Protein AF-A0A7S0VMS7-F1 (afdb_monomer_lite)

pLDDT: mean 82.35, std 19.67, range [38.78, 98.12]

Sequence (169 aa):
GRGTDPLALLPKEVGEFEVVLVVAYGGDEPSQQSVMPLDVLGPRDACGKCGGDNSTCLGCDGVPASGLVLDRCGACVHPQGPLFDACFGCDGVRDSGIALDACGVCGGANESCSDCFGVPGGVAVVDACGVCGGDGSSCAGCDGVPNSGLALDKCGVCGGGDACLGCDG

Foldseek 3Di:
DDDDPPVPPDDPDDDDDFPQDDDDDDDPDPDPPPCPDPQPQDDQDLQRGRVDPLPVQQFPVRDRVPCWHQAPVRDGGHCPDPCHVVQAEPVRHGVPPFHQDLQRDTNDPLQVQAEPVRRRVDDWHQDLQRDTNDPLQVQAEPVRHHVPPWHQAPCRDTNDDNPNPDPPD

Organism: NCBI:txid464990

Radius of gyration: 40.95 Å; chains: 1; bounding box: 72×71×121 Å

Structure (mmCIF, N/CA/C/O backbone):
data_AF-A0A7S0VMS7-F1
#
_entry.id   AF-A0A7S0VMS7-F1
#
loop_
_atom_site.group_PDB
_atom_site.id
_atom_site.type_symbol
_atom_site.label_atom_id
_atom_site.label_alt_id
_atom_site.label_comp_id
_atom_site.label_asym_id
_atom_site.label_entity_id
_atom_site.label_seq_id
_atom_site.pdbx_PDB_ins_code
_atom_site.Cartn_x
_atom_site.Cartn_y
_atom_site.Cartn_z
_atom_site.occupancy
_atom_site.B_iso_or_equiv
_atom_site.auth_seq_id
_atom_site.auth_comp_id
_atom_site.auth_asym_id
_atom_site.auth_atom_id
_atom_site.pdbx_PDB_model_num
ATOM 1 N N . GLY A 1 1 ? 21.105 -55.781 -33.204 1.00 38.78 1 GLY A N 1
ATOM 2 C CA . GLY A 1 1 ? 22.377 -55.140 -32.812 1.00 38.78 1 GLY A CA 1
ATOM 3 C C . GLY A 1 1 ? 22.057 -53.745 -32.333 1.00 38.78 1 GLY A C 1
ATOM 4 O O . GLY A 1 1 ? 21.210 -53.119 -32.948 1.00 38.78 1 GLY A O 1
ATOM 5 N N . ARG A 1 2 ? 22.612 -53.329 -31.192 1.00 44.34 2 ARG A N 1
ATOM 6 C CA . ARG A 1 2 ? 22.251 -52.104 -30.456 1.00 44.34 2 ARG A CA 1
ATOM 7 C C . ARG A 1 2 ? 22.350 -50.862 -31.354 1.00 44.34 2 ARG A C 1
ATOM 9 O O . ARG A 1 2 ? 23.393 -50.654 -31.960 1.00 44.34 2 ARG A O 1
ATOM 16 N N . GLY A 1 3 ? 21.282 -50.064 -31.416 1.00 42.25 3 GLY A N 1
ATOM 17 C CA . GLY A 1 3 ? 21.329 -48.718 -31.981 1.00 42.25 3 GLY A CA 1
ATOM 18 C C . GLY A 1 3 ? 22.153 -47.841 -31.052 1.00 42.25 3 GLY A C 1
ATOM 19 O O . GLY A 1 3 ? 21.771 -47.627 -29.904 1.00 42.25 3 GLY A O 1
ATOM 20 N N . THR A 1 4 ? 23.327 -47.422 -31.505 1.00 49.31 4 THR A N 1
ATOM 21 C CA . THR A 1 4 ? 24.136 -46.441 -30.791 1.00 49.31 4 THR A CA 1
ATOM 22 C C . THR A 1 4 ? 23.516 -45.078 -31.040 1.00 49.31 4 THR A C 1
ATOM 24 O O . THR A 1 4 ? 23.570 -44.579 -32.161 1.00 49.31 4 THR A O 1
ATOM 27 N N . ASP A 1 5 ? 22.898 -44.510 -30.009 1.00 48.34 5 ASP A N 1
ATOM 28 C CA . ASP A 1 5 ? 22.563 -43.092 -29.972 1.00 48.34 5 ASP A CA 1
ATOM 29 C C . ASP A 1 5 ? 23.878 -42.300 -30.139 1.00 48.34 5 ASP A C 1
ATOM 31 O O . ASP A 1 5 ? 24.770 -42.430 -29.291 1.00 48.34 5 ASP A O 1
ATOM 35 N N . PRO A 1 6 ? 24.071 -41.554 -31.243 1.00 50.66 6 PRO A N 1
ATOM 36 C CA . PRO A 1 6 ? 25.333 -40.872 -31.525 1.00 50.66 6 PRO A CA 1
ATOM 37 C C . PRO A 1 6 ? 25.670 -39.780 -30.495 1.00 50.66 6 PRO A C 1
ATOM 39 O O . PRO A 1 6 ? 26.808 -39.319 -30.448 1.00 50.66 6 PRO A O 1
ATOM 42 N N . LEU A 1 7 ? 24.726 -39.414 -29.620 1.00 49.97 7 LEU A N 1
ATOM 43 C CA . LEU A 1 7 ? 24.944 -38.488 -28.505 1.00 49.97 7 LEU A CA 1
ATOM 44 C C . LEU A 1 7 ? 25.680 -39.113 -27.304 1.00 49.97 7 LEU A C 1
ATOM 46 O O . LEU A 1 7 ? 26.108 -38.386 -26.410 1.00 49.97 7 LEU A O 1
ATOM 50 N N . ALA A 1 8 ? 25.871 -40.437 -27.266 1.00 46.84 8 ALA A N 1
ATOM 51 C CA . ALA A 1 8 ? 26.478 -41.131 -26.125 1.00 46.84 8 ALA A CA 1
ATOM 52 C C . ALA A 1 8 ? 28.023 -41.083 -26.072 1.00 46.84 8 ALA A C 1
ATOM 54 O O . ALA A 1 8 ? 28.608 -41.606 -25.124 1.00 46.84 8 ALA A O 1
ATOM 55 N N . LEU A 1 9 ? 28.691 -40.486 -27.069 1.00 51.28 9 LEU A N 1
ATOM 56 C CA . LEU A 1 9 ? 30.160 -40.448 -27.179 1.00 51.28 9 LEU A CA 1
ATOM 57 C C . LEU A 1 9 ? 30.786 -39.064 -26.942 1.00 51.28 9 LEU A C 1
ATOM 59 O O . LEU A 1 9 ? 31.996 -38.917 -27.098 1.00 51.28 9 LEU A O 1
ATOM 63 N N . LEU A 1 10 ? 30.004 -38.054 -26.552 1.00 50.88 10 LEU A N 1
ATOM 64 C CA . LEU A 1 10 ? 30.559 -36.728 -26.275 1.00 50.88 10 LEU A CA 1
ATOM 65 C C . LEU A 1 10 ? 31.222 -36.696 -24.880 1.00 50.88 10 LEU A C 1
ATOM 67 O O . LEU A 1 10 ? 30.564 -37.028 -23.886 1.00 50.88 10 LEU A O 1
ATOM 71 N N . PRO A 1 11 ? 32.511 -36.317 -24.768 1.00 46.81 11 PRO A N 1
ATOM 72 C CA . PRO A 1 11 ? 33.174 -36.148 -23.478 1.00 46.81 11 PRO A CA 1
ATOM 73 C C . PRO A 1 11 ? 32.542 -34.992 -22.683 1.00 46.81 11 PRO A C 1
ATOM 75 O O . PRO A 1 11 ? 32.112 -33.988 -23.243 1.00 46.81 11 PRO A O 1
ATOM 78 N N . LYS A 1 12 ? 32.479 -35.135 -21.354 1.00 51.22 12 LYS A N 1
ATOM 79 C CA . LYS A 1 12 ? 31.846 -34.182 -20.417 1.00 51.22 12 LYS A CA 1
ATOM 80 C C . LYS A 1 12 ? 32.729 -32.983 -20.029 1.00 51.22 12 LYS A C 1
ATOM 82 O O . LYS A 1 12 ? 32.448 -32.331 -19.027 1.00 51.22 12 LYS A O 1
ATOM 87 N N . GLU A 1 13 ? 33.787 -32.695 -20.776 1.00 46.81 13 GLU A N 1
ATOM 88 C CA . GLU A 1 13 ? 34.711 -31.598 -20.465 1.00 46.81 13 GLU A CA 1
ATOM 89 C C . GLU A 1 13 ? 34.670 -30.540 -21.561 1.00 46.81 13 GLU A C 1
ATOM 91 O O . GLU A 1 13 ? 34.557 -30.872 -22.732 1.00 46.81 13 GLU A O 1
ATOM 96 N N . VAL A 1 14 ? 34.710 -29.266 -21.170 1.00 46.31 14 VAL A N 1
ATOM 97 C CA . VAL A 1 14 ? 34.588 -28.112 -22.067 1.00 46.31 14 VAL A CA 1
ATOM 98 C C . VAL A 1 14 ? 35.968 -27.801 -22.650 1.00 46.31 14 VAL A C 1
ATOM 100 O O . VAL A 1 14 ? 36.843 -27.305 -21.946 1.00 46.31 14 VAL A O 1
ATOM 103 N N . GLY A 1 15 ? 36.151 -28.102 -23.932 1.00 51.03 15 GLY A N 1
ATOM 104 C CA . GLY A 1 15 ? 37.304 -27.736 -24.753 1.00 51.03 15 GLY A CA 1
ATOM 105 C C . GLY A 1 15 ? 36.847 -27.486 -26.192 1.00 51.03 15 GLY A C 1
ATOM 106 O O . GLY A 1 15 ? 35.727 -27.852 -26.548 1.00 51.03 15 GLY A O 1
ATOM 107 N N . GLU A 1 16 ? 37.665 -26.824 -27.012 1.00 50.91 16 GLU A N 1
ATOM 108 C CA . GLU A 1 16 ? 37.381 -26.653 -28.444 1.00 50.91 16 GLU A CA 1
ATOM 109 C C . GLU A 1 16 ? 37.384 -28.032 -29.123 1.00 50.91 16 GLU A C 1
ATOM 111 O O . GLU A 1 16 ? 38.437 -28.626 -29.349 1.00 50.91 16 GLU A O 1
ATOM 116 N N . PHE A 1 17 ? 36.198 -28.574 -29.409 1.00 52.22 17 PHE A N 1
ATOM 117 C CA . PHE A 1 17 ? 36.050 -29.790 -30.206 1.00 52.22 17 PHE A CA 1
ATOM 118 C C . PHE A 1 17 ? 35.626 -29.409 -31.618 1.00 52.22 17 PHE A C 1
ATOM 120 O O . PHE A 1 17 ? 34.579 -28.794 -31.821 1.00 52.22 17 PHE A O 1
ATOM 127 N N . GLU A 1 18 ? 36.410 -29.833 -32.602 1.00 47.28 18 GLU A N 1
ATOM 128 C CA . GLU A 1 18 ? 36.024 -29.764 -34.004 1.00 47.28 18 GLU A CA 1
ATOM 129 C C . GLU A 1 18 ? 35.036 -30.912 -34.286 1.00 47.28 18 GLU A C 1
ATOM 131 O O . GLU A 1 18 ? 35.415 -32.077 -34.434 1.00 47.28 18 GLU A O 1
ATOM 136 N N . VAL A 1 19 ? 33.732 -30.618 -34.272 1.00 47.28 19 VAL A N 1
ATOM 137 C CA . VAL A 1 19 ? 32.698 -31.616 -34.584 1.00 47.28 19 VAL A CA 1
ATOM 138 C C . VAL A 1 19 ? 32.630 -31.790 -36.100 1.00 47.28 19 VAL A C 1
ATOM 140 O O . VAL A 1 19 ? 31.935 -31.055 -36.799 1.00 47.28 19 VAL A O 1
ATOM 143 N N . VAL A 1 20 ? 33.349 -32.783 -36.622 1.00 48.12 20 VAL A N 1
ATOM 144 C CA . VAL A 1 20 ? 33.303 -33.142 -38.045 1.00 48.12 20 VAL A CA 1
ATOM 145 C C . VAL A 1 20 ? 32.047 -33.977 -38.314 1.00 48.12 20 VAL A C 1
ATOM 147 O O . VAL A 1 20 ? 32.039 -35.197 -38.138 1.00 48.12 20 VAL A O 1
ATOM 150 N N . LEU A 1 21 ? 30.958 -33.327 -38.737 1.00 46.56 21 LEU A N 1
ATOM 151 C CA . LEU A 1 21 ? 29.761 -34.028 -39.204 1.00 46.56 21 LEU A CA 1
ATOM 152 C C . LEU A 1 21 ? 30.025 -34.613 -40.599 1.00 46.56 21 LEU A C 1
ATOM 154 O O . LEU A 1 21 ? 29.931 -33.925 -41.614 1.00 46.56 21 LEU A O 1
ATOM 158 N N . VAL A 1 22 ? 30.350 -35.903 -40.657 1.00 51.19 22 VAL A N 1
ATOM 159 C CA . VAL A 1 22 ? 30.502 -36.624 -41.925 1.00 51.19 22 VAL A CA 1
ATOM 160 C C . VAL A 1 22 ? 29.116 -37.007 -42.445 1.00 51.19 22 VAL A C 1
ATOM 162 O O . VAL A 1 22 ? 28.534 -38.003 -42.016 1.00 51.19 22 VAL A O 1
ATOM 165 N N . VAL A 1 23 ? 28.571 -36.221 -43.376 1.00 50.34 23 VAL A N 1
ATOM 166 C CA . VAL A 1 23 ? 27.374 -36.619 -44.130 1.00 50.34 23 VAL A CA 1
ATOM 167 C C . VAL A 1 23 ? 27.818 -37.470 -45.319 1.00 50.34 23 VAL A C 1
ATOM 169 O O . VAL A 1 23 ? 28.354 -36.958 -46.298 1.00 50.34 23 VAL A O 1
ATOM 172 N N . ALA A 1 24 ? 27.626 -38.786 -45.223 1.00 46.97 24 ALA A N 1
ATOM 173 C CA . ALA A 1 24 ? 27.901 -39.704 -46.322 1.00 46.97 24 ALA A CA 1
ATOM 174 C C . ALA A 1 24 ? 26.735 -39.685 -47.324 1.00 46.97 24 ALA A C 1
ATOM 176 O O . ALA A 1 24 ? 25.674 -40.248 -47.054 1.00 46.97 24 ALA A O 1
ATOM 177 N N . TYR A 1 25 ? 26.928 -39.063 -48.487 1.00 49.22 25 TYR A N 1
ATOM 178 C CA . TYR A 1 25 ? 26.066 -39.293 -49.648 1.00 49.22 25 TYR A CA 1
ATOM 179 C C . TYR A 1 25 ? 26.679 -40.426 -50.474 1.00 49.22 25 TYR A C 1
ATOM 181 O O . TYR A 1 25 ? 27.846 -40.362 -50.851 1.00 49.22 25 TYR A O 1
ATOM 189 N N . GLY A 1 26 ? 25.917 -41.496 -50.705 1.00 47.16 26 GLY A N 1
ATOM 190 C CA . GLY A 1 26 ? 26.367 -42.623 -51.519 1.00 47.16 26 GLY A CA 1
ATOM 191 C C . GLY A 1 26 ? 26.493 -42.225 -52.989 1.00 47.16 26 GLY A C 1
ATOM 192 O O . GLY A 1 26 ? 25.480 -42.090 -53.670 1.00 47.16 26 GLY A O 1
ATOM 193 N N . GLY A 1 27 ? 27.725 -42.056 -53.466 1.00 43.53 27 GLY A N 1
ATOM 194 C CA . GLY A 1 27 ? 28.065 -41.867 -54.876 1.00 43.53 27 GLY A CA 1
ATOM 195 C C . GLY A 1 27 ? 29.567 -41.631 -55.056 1.00 43.53 27 GLY A C 1
ATOM 196 O O . GLY A 1 27 ? 30.165 -40.909 -54.265 1.00 43.53 27 GLY A O 1
ATOM 197 N N . ASP A 1 28 ? 30.164 -42.271 -56.065 1.00 53.41 28 ASP A N 1
ATOM 198 C CA . ASP A 1 28 ? 31.594 -42.250 -56.420 1.00 53.41 28 ASP A CA 1
ATOM 199 C C . ASP A 1 28 ? 32.089 -40.879 -56.944 1.00 53.41 28 ASP A C 1
ATOM 201 O O . ASP A 1 28 ? 32.560 -40.758 -58.070 1.00 53.41 28 ASP A O 1
ATOM 205 N N . GLU A 1 29 ? 32.001 -39.830 -56.129 1.00 51.47 29 GLU A N 1
ATOM 206 C CA . GLU A 1 29 ? 32.610 -38.514 -56.371 1.00 51.47 29 GLU A CA 1
ATOM 207 C C . GLU A 1 29 ? 33.402 -38.108 -55.112 1.00 51.47 29 GLU A C 1
ATOM 209 O O . GLU A 1 29 ? 32.933 -38.352 -53.993 1.00 51.47 29 GLU A O 1
ATOM 214 N N . PRO A 1 30 ? 34.607 -37.514 -55.227 1.00 48.00 30 PRO A N 1
ATOM 215 C CA . PRO A 1 30 ? 35.375 -37.108 -54.058 1.00 48.00 30 PRO A CA 1
ATOM 216 C C . PRO A 1 30 ? 34.594 -36.037 -53.294 1.00 48.00 30 PRO A C 1
ATOM 218 O O . PRO A 1 30 ? 34.383 -34.927 -53.780 1.00 48.00 30 PRO A O 1
ATOM 221 N N . SER A 1 31 ? 34.160 -36.391 -52.086 1.00 48.81 31 SER A N 1
ATOM 222 C CA . SER A 1 31 ? 33.431 -35.531 -51.162 1.00 48.81 31 SER A CA 1
ATOM 223 C C . SER A 1 31 ? 34.173 -34.208 -50.967 1.00 48.81 31 SER A C 1
ATOM 225 O O . SER A 1 31 ? 35.156 -34.146 -50.223 1.00 48.81 31 SER A O 1
ATOM 227 N N . GLN A 1 32 ? 33.708 -33.137 -51.613 1.00 49.19 32 GLN A N 1
ATOM 228 C CA . GLN A 1 32 ? 34.073 -31.787 -51.208 1.00 49.19 32 GLN A CA 1
ATOM 229 C C . GLN A 1 32 ? 33.548 -31.602 -49.784 1.00 49.19 32 GLN A C 1
ATOM 231 O O . GLN A 1 32 ? 32.346 -31.476 -49.555 1.00 49.19 32 GLN A O 1
ATOM 236 N N . GLN A 1 33 ? 34.465 -31.639 -48.819 1.00 49.22 33 GLN A N 1
ATOM 237 C CA . GLN A 1 33 ? 34.204 -31.256 -47.441 1.00 49.22 33 GLN A CA 1
ATOM 238 C C . GLN A 1 33 ? 33.848 -29.770 -47.430 1.00 49.22 33 GLN A C 1
ATOM 240 O O . GLN A 1 33 ? 34.707 -28.899 -47.320 1.00 49.22 33 GLN A O 1
ATOM 245 N N . SER A 1 34 ? 32.559 -29.470 -47.549 1.00 47.72 34 SER A N 1
ATOM 246 C CA . SER A 1 34 ? 32.031 -28.225 -47.020 1.00 47.72 34 SER A CA 1
ATOM 247 C C . SER A 1 34 ? 32.028 -28.375 -45.502 1.00 47.72 34 SER A C 1
ATOM 249 O O . SER A 1 34 ? 31.066 -28.841 -44.897 1.00 47.72 34 SER A O 1
ATOM 251 N N . VAL A 1 35 ? 33.160 -28.041 -44.884 1.00 51.06 35 VAL A N 1
ATOM 252 C CA . VAL A 1 35 ? 33.183 -27.646 -43.478 1.00 51.06 35 VAL A CA 1
ATOM 253 C C . VAL A 1 35 ? 32.342 -26.379 -43.405 1.00 51.06 35 VAL A C 1
ATOM 255 O O . VAL A 1 35 ? 32.799 -25.294 -43.754 1.00 51.06 35 VAL A O 1
ATOM 258 N N . MET A 1 36 ? 31.072 -26.520 -43.035 1.00 49.09 36 MET A N 1
ATOM 259 C CA . MET A 1 36 ? 30.338 -25.396 -42.469 1.00 49.09 36 MET A CA 1
ATOM 260 C C .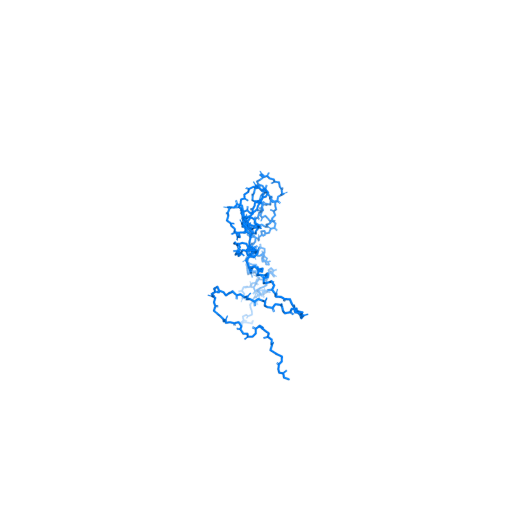 MET A 1 36 ? 30.892 -25.278 -41.050 1.00 49.09 36 MET A C 1
ATOM 262 O O . MET A 1 36 ? 30.661 -26.199 -40.262 1.00 49.09 36 MET A O 1
ATOM 266 N N . PRO A 1 37 ? 31.694 -24.247 -40.730 1.00 55.16 37 PRO A N 1
ATOM 267 C CA . PRO A 1 37 ? 32.226 -24.118 -39.385 1.00 55.16 37 PRO A CA 1
ATOM 268 C C . PRO A 1 37 ? 31.048 -24.073 -38.412 1.00 55.16 37 PRO A C 1
ATOM 270 O O . PRO A 1 37 ? 30.034 -23.427 -38.679 1.00 55.16 37 PRO A O 1
ATOM 273 N N . LEU A 1 38 ? 31.181 -24.733 -37.265 1.00 52.25 38 LEU A N 1
ATOM 274 C CA . LEU A 1 38 ? 30.212 -24.679 -36.163 1.00 52.25 38 LEU A CA 1
ATOM 275 C C . LEU A 1 38 ? 30.118 -23.260 -35.539 1.00 52.25 38 LEU A C 1
ATOM 277 O O . LEU A 1 38 ? 29.424 -23.056 -34.548 1.00 52.25 38 LEU A O 1
ATOM 281 N N . ASP A 1 39 ? 30.760 -22.273 -36.172 1.00 55.06 39 ASP A N 1
ATOM 282 C CA . ASP A 1 39 ? 30.933 -20.888 -35.745 1.00 55.06 39 ASP A CA 1
ATOM 283 C C . ASP A 1 39 ? 30.055 -19.887 -36.516 1.00 55.06 39 ASP A C 1
ATOM 285 O O . ASP A 1 39 ? 30.250 -18.680 -36.388 1.00 55.06 39 ASP A O 1
ATOM 289 N N . VAL A 1 40 ? 29.070 -20.329 -37.313 1.00 59.19 40 VAL A N 1
ATOM 290 C CA . VAL A 1 40 ? 28.235 -19.402 -38.123 1.00 59.19 40 VAL A CA 1
ATOM 291 C C . VAL A 1 40 ? 27.469 -18.383 -37.264 1.00 59.19 40 VAL A C 1
ATOM 293 O O . VAL A 1 40 ? 27.060 -17.338 -37.765 1.00 59.19 40 VAL A O 1
ATOM 296 N N . LEU A 1 41 ? 27.302 -18.645 -35.967 1.00 65.12 41 LEU A N 1
ATOM 297 C CA . LEU A 1 41 ? 26.622 -17.739 -35.051 1.00 65.12 41 LEU A CA 1
ATOM 298 C C . LEU A 1 41 ? 27.520 -17.184 -33.941 1.00 65.12 41 LEU A C 1
ATOM 300 O O . LEU A 1 41 ? 26.960 -16.549 -33.082 1.00 65.12 41 LEU A O 1
ATOM 304 N N . GLY A 1 42 ? 28.847 -17.359 -33.900 1.00 75.81 42 GLY A N 1
ATOM 305 C CA . GLY A 1 42 ? 29.692 -16.774 -32.831 1.00 75.81 42 GLY A CA 1
ATOM 306 C C . GLY A 1 42 ? 29.321 -17.164 -31.373 1.00 75.81 42 GLY A C 1
ATOM 307 O O . GLY A 1 42 ? 28.389 -17.939 -31.137 1.00 75.81 42 GLY A O 1
ATOM 308 N N . PRO A 1 43 ? 30.053 -16.666 -30.351 1.00 86.06 43 PRO A N 1
ATOM 309 C CA . PRO A 1 43 ? 29.740 -16.948 -28.947 1.00 86.06 43 PRO A CA 1
ATOM 310 C C . PRO A 1 43 ? 28.392 -16.339 -28.538 1.00 86.06 43 PRO A C 1
ATOM 312 O O . PRO A 1 43 ? 27.901 -15.396 -29.164 1.00 86.06 43 PRO A O 1
ATOM 315 N N . ARG A 1 44 ? 27.781 -16.865 -27.466 1.00 88.00 44 ARG A N 1
ATOM 316 C CA . ARG A 1 44 ? 26.614 -16.204 -26.868 1.00 88.00 44 ARG A CA 1
ATOM 317 C C . ARG A 1 44 ? 27.024 -14.846 -26.310 1.00 88.00 44 ARG A C 1
ATOM 319 O O . ARG A 1 44 ? 28.000 -14.746 -25.571 1.00 88.00 44 ARG A O 1
ATOM 326 N N . ASP A 1 45 ? 26.244 -13.836 -26.656 1.00 89.81 45 ASP A N 1
ATOM 327 C CA . ASP A 1 45 ? 26.316 -12.511 -26.064 1.00 89.81 45 ASP A CA 1
ATOM 328 C C . ASP A 1 45 ? 25.779 -12.546 -24.613 1.00 89.81 45 ASP A C 1
ATOM 330 O O . ASP A 1 45 ? 25.288 -13.574 -24.131 1.00 89.81 45 ASP A O 1
ATOM 334 N N . ALA A 1 46 ? 25.861 -11.433 -23.888 1.00 90.88 46 ALA A N 1
ATOM 335 C CA . ALA A 1 46 ? 25.360 -11.327 -22.515 1.00 90.88 46 ALA A CA 1
ATOM 336 C C . ALA A 1 46 ? 23.828 -11.491 -22.414 1.00 90.88 46 ALA A C 1
ATOM 338 O O . ALA A 1 46 ? 23.304 -11.740 -21.330 1.00 90.88 46 ALA A O 1
ATOM 339 N N . CYS A 1 47 ? 23.111 -11.411 -23.539 1.00 90.44 47 CYS A N 1
ATOM 340 C CA . CYS A 1 47 ? 21.686 -11.717 -23.650 1.00 90.44 47 CYS A CA 1
ATOM 341 C C . CYS A 1 47 ? 21.414 -13.212 -23.872 1.00 90.44 47 CYS A C 1
ATOM 343 O O . CYS A 1 47 ? 20.258 -13.631 -23.967 1.00 90.44 47 CYS A O 1
ATOM 345 N N . GLY A 1 48 ? 22.462 -14.027 -23.999 1.00 88.44 48 GLY A N 1
ATOM 346 C CA . GLY A 1 48 ? 22.363 -15.438 -24.325 1.00 88.44 48 GLY A CA 1
ATOM 347 C C . GLY A 1 48 ? 22.054 -15.706 -25.799 1.00 88.44 48 GLY A C 1
ATOM 348 O O . GLY A 1 48 ? 21.684 -16.836 -26.120 1.00 88.44 48 GLY A O 1
ATOM 349 N N . LYS A 1 49 ? 22.189 -14.729 -26.702 1.00 89.81 49 LYS A N 1
ATOM 350 C CA . LYS A 1 49 ? 22.016 -14.927 -28.148 1.00 89.81 49 LYS A CA 1
ATOM 351 C C . LYS A 1 49 ? 23.349 -15.261 -28.795 1.00 89.81 49 LYS A C 1
ATOM 353 O O . LYS A 1 49 ? 24.313 -14.523 -28.632 1.00 89.81 49 LYS A O 1
ATOM 358 N N . CYS A 1 50 ? 23.412 -16.361 -29.544 1.00 90.75 50 CYS A N 1
ATOM 359 C CA . CYS A 1 50 ? 24.599 -16.670 -30.340 1.00 90.75 50 CYS A CA 1
ATOM 360 C C . CYS A 1 50 ? 24.811 -15.548 -31.366 1.00 90.75 50 CYS A C 1
ATOM 362 O O . CYS A 1 50 ? 23.906 -15.279 -32.160 1.00 90.75 50 CYS A O 1
ATOM 364 N N . GLY A 1 51 ? 25.964 -14.880 -31.301 1.00 85.75 51 GLY A N 1
ATOM 365 C CA . GLY A 1 51 ? 26.383 -13.908 -32.320 1.00 85.75 51 GLY A CA 1
ATOM 366 C C . GLY A 1 51 ? 25.679 -12.576 -32.189 1.00 85.75 51 GLY A C 1
ATOM 367 O O . GLY A 1 51 ? 25.671 -11.785 -33.129 1.00 85.75 51 GLY A O 1
ATOM 368 N N . GLY A 1 52 ? 25.051 -12.356 -31.036 1.00 86.44 52 GLY A N 1
ATOM 369 C CA . GLY A 1 52 ? 24.488 -11.073 -30.677 1.00 86.44 52 GLY A CA 1
ATOM 370 C C . GLY A 1 52 ? 25.567 -10.064 -30.287 1.00 86.44 52 GLY A C 1
ATOM 371 O O . GLY A 1 52 ? 26.713 -10.399 -29.990 1.00 86.44 52 GLY A O 1
ATOM 372 N N . ASP A 1 53 ? 25.163 -8.802 -30.288 1.00 89.69 53 ASP A N 1
ATOM 373 C CA . ASP A 1 53 ? 25.964 -7.629 -29.944 1.00 89.69 53 ASP A CA 1
ATOM 374 C C . ASP A 1 53 ? 25.517 -7.000 -28.610 1.00 89.69 53 ASP A C 1
ATOM 376 O O . ASP A 1 53 ? 25.799 -5.834 -28.343 1.00 89.69 53 ASP A O 1
ATOM 380 N N . ASN A 1 54 ? 24.793 -7.758 -27.775 1.00 88.94 54 ASN A N 1
ATOM 381 C CA . ASN A 1 54 ? 24.141 -7.322 -26.537 1.00 88.94 54 ASN A CA 1
ATOM 382 C C . ASN A 1 54 ? 22.987 -6.315 -26.698 1.00 88.94 54 ASN A C 1
ATOM 384 O O . ASN A 1 54 ? 22.336 -5.988 -25.704 1.00 88.94 54 ASN A O 1
ATOM 388 N N . SER A 1 55 ? 22.679 -5.834 -27.908 1.00 90.81 55 SER A N 1
ATOM 389 C CA . SER A 1 55 ? 21.650 -4.797 -28.112 1.00 90.81 55 SER A CA 1
ATOM 390 C C . SER A 1 55 ? 20.254 -5.243 -27.672 1.00 90.81 55 SER A C 1
ATOM 392 O O . SER A 1 55 ? 19.423 -4.437 -27.264 1.00 90.81 55 SER A O 1
ATOM 394 N N . THR A 1 56 ? 19.990 -6.548 -27.721 1.00 91.44 56 THR A N 1
ATOM 395 C CA . THR A 1 56 ? 18.640 -7.089 -27.533 1.00 91.44 56 THR A CA 1
ATOM 396 C C . THR A 1 56 ? 18.192 -7.217 -26.079 1.00 91.44 56 THR A C 1
ATOM 398 O O . THR A 1 56 ? 17.018 -7.484 -25.835 1.00 91.44 56 THR A O 1
ATOM 401 N N . CYS A 1 57 ? 19.102 -7.032 -25.124 1.00 93.44 57 CYS A N 1
ATOM 402 C CA . CYS A 1 57 ? 18.812 -7.014 -23.690 1.00 93.44 57 CYS A CA 1
ATOM 403 C C . CYS A 1 57 ? 19.508 -5.851 -22.977 1.00 93.44 57 CYS A C 1
ATOM 405 O O . CYS A 1 57 ? 19.647 -5.874 -21.754 1.00 93.44 57 CYS A O 1
ATOM 407 N N . LEU A 1 58 ? 19.998 -4.869 -23.733 1.00 95.12 58 LEU A N 1
ATOM 408 C CA . LEU A 1 58 ? 20.666 -3.709 -23.174 1.00 95.12 58 LEU A CA 1
ATOM 409 C C . LEU A 1 58 ? 19.672 -2.916 -22.320 1.00 95.12 58 LEU A C 1
ATOM 411 O O . LEU A 1 58 ? 18.643 -2.465 -22.825 1.00 95.12 58 LEU A O 1
ATOM 415 N N . GLY A 1 59 ? 19.970 -2.768 -21.032 1.00 94.00 59 GLY A N 1
ATOM 416 C CA . GLY A 1 59 ? 19.193 -1.917 -20.144 1.00 94.00 59 GLY A CA 1
ATOM 417 C C . GLY A 1 59 ? 19.392 -0.436 -20.451 1.00 94.00 59 GLY A C 1
ATOM 418 O O . GLY A 1 59 ? 20.322 -0.031 -21.154 1.00 94.00 59 GLY A O 1
ATOM 419 N N . CYS A 1 60 ? 18.529 0.401 -19.882 1.00 96.12 60 CYS A N 1
ATOM 420 C CA . CYS A 1 60 ? 18.643 1.859 -19.996 1.00 96.12 60 CYS A CA 1
ATOM 421 C C . CYS A 1 60 ? 19.904 2.443 -19.328 1.00 96.12 60 CYS A C 1
ATOM 423 O O . CYS A 1 60 ? 20.255 3.592 -19.582 1.00 96.12 60 CYS A O 1
ATOM 425 N N . ASP A 1 61 ? 20.591 1.653 -18.502 1.00 95.94 61 ASP A N 1
ATOM 426 C CA . ASP A 1 61 ? 21.876 1.948 -17.868 1.00 95.94 61 ASP A CA 1
ATOM 427 C C . ASP A 1 61 ? 23.078 1.561 -18.747 1.00 95.94 61 ASP A C 1
ATOM 429 O O . ASP A 1 61 ? 24.228 1.738 -18.347 1.00 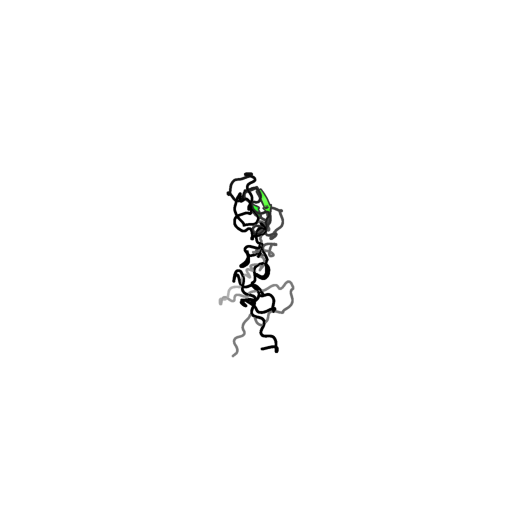95.94 61 ASP A O 1
ATOM 433 N N . GLY A 1 62 ? 22.828 1.026 -19.946 1.00 93.62 62 GLY A N 1
ATOM 434 C CA . GLY A 1 62 ? 23.866 0.528 -20.842 1.00 93.62 62 GLY A CA 1
ATOM 435 C C . GLY A 1 62 ? 24.460 -0.810 -20.401 1.00 93.62 62 GLY A C 1
ATOM 436 O O . GLY A 1 62 ? 25.474 -1.232 -20.959 1.00 93.62 62 GLY A O 1
ATOM 437 N N . VAL A 1 63 ? 23.847 -1.492 -19.428 1.00 94.19 63 VAL A N 1
ATOM 438 C CA . VAL A 1 63 ? 24.292 -2.806 -18.961 1.00 94.19 63 VAL A CA 1
ATOM 439 C C . VAL A 1 63 ? 23.387 -3.890 -19.561 1.00 94.19 63 VAL A C 1
ATOM 441 O O . VAL A 1 63 ? 22.167 -3.856 -19.381 1.00 94.19 63 VAL A O 1
ATOM 444 N N . PRO A 1 64 ? 23.942 -4.869 -20.295 1.00 94.19 64 PRO A N 1
ATOM 445 C CA . PRO A 1 64 ? 23.165 -5.995 -20.801 1.00 94.19 64 PRO A CA 1
ATOM 446 C C . PRO A 1 64 ? 22.536 -6.802 -19.665 1.00 94.19 64 PRO A C 1
ATOM 448 O O . PRO A 1 64 ? 23.188 -7.083 -18.661 1.00 94.19 64 PRO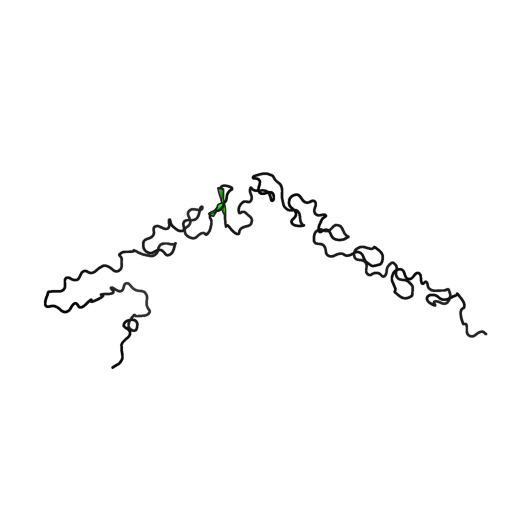 A O 1
ATOM 451 N N . ALA A 1 65 ? 21.276 -7.197 -19.844 1.00 90.88 65 ALA A N 1
ATOM 452 C CA . ALA A 1 65 ? 20.509 -8.007 -18.901 1.00 90.88 65 ALA A CA 1
ATOM 453 C C . ALA A 1 65 ? 20.381 -7.404 -17.484 1.00 90.88 65 ALA A C 1
ATOM 455 O O . ALA A 1 65 ? 20.115 -8.136 -16.532 1.00 90.88 65 ALA A O 1
ATOM 456 N N . SER A 1 66 ? 20.507 -6.078 -17.332 1.00 93.75 66 SER A N 1
ATOM 457 C CA . SER A 1 66 ? 20.315 -5.397 -16.039 1.00 93.75 66 SER A CA 1
ATOM 458 C C . SER A 1 66 ? 18.866 -5.423 -15.547 1.00 93.75 66 SER A C 1
ATOM 460 O O . SER A 1 66 ? 18.608 -5.256 -14.357 1.00 93.75 66 SER A O 1
ATOM 462 N N . GLY A 1 67 ? 17.907 -5.627 -16.457 1.00 92.38 67 GLY A N 1
ATOM 463 C CA . GLY A 1 67 ? 16.475 -5.591 -16.150 1.00 92.38 67 GLY A CA 1
ATOM 464 C C . GLY A 1 67 ? 15.923 -4.179 -15.918 1.00 92.38 67 GLY A C 1
ATOM 465 O O . GLY A 1 67 ? 14.729 -4.036 -15.657 1.00 92.38 67 GLY A O 1
ATOM 466 N N . LEU A 1 68 ? 16.759 -3.140 -16.032 1.00 96.06 68 LEU A N 1
ATOM 467 C CA . LEU A 1 68 ? 16.331 -1.750 -15.921 1.00 96.06 68 LEU A CA 1
ATOM 468 C C . LEU A 1 68 ? 15.716 -1.268 -17.234 1.00 96.06 68 LEU A C 1
ATOM 470 O O . LEU A 1 68 ? 16.253 -1.501 -18.321 1.00 96.06 68 LEU A O 1
ATOM 474 N N . VAL A 1 69 ? 14.604 -0.550 -17.123 1.00 96.06 69 VAL A N 1
ATOM 475 C CA . VAL A 1 69 ? 13.882 0.029 -18.259 1.00 96.06 69 VAL A CA 1
ATOM 476 C C . VAL A 1 69 ? 13.604 1.507 -18.005 1.00 96.06 69 VAL A C 1
ATOM 478 O O . VAL A 1 69 ? 13.574 1.957 -16.860 1.00 96.06 69 VAL A O 1
ATOM 481 N N . LEU A 1 70 ? 13.406 2.267 -19.083 1.00 96.69 70 LEU A N 1
ATOM 482 C CA . LEU A 1 70 ? 12.877 3.622 -18.967 1.00 96.69 70 LEU A CA 1
ATOM 483 C C . LEU A 1 70 ? 11.392 3.549 -18.610 1.00 96.69 70 LEU A C 1
ATOM 485 O O . LEU A 1 70 ? 10.618 2.886 -19.303 1.00 96.69 70 LEU A O 1
ATOM 489 N N . ASP A 1 71 ? 11.005 4.238 -17.546 1.00 96.75 71 ASP A N 1
ATOM 490 C CA . ASP A 1 71 ? 9.603 4.443 -17.195 1.00 96.75 71 ASP A CA 1
ATOM 491 C C . ASP A 1 71 ? 8.988 5.618 -17.988 1.00 96.75 71 ASP A C 1
ATOM 493 O O . ASP A 1 71 ? 9.647 6.254 -18.823 1.00 96.75 71 ASP A O 1
ATOM 497 N N . ARG A 1 72 ? 7.713 5.951 -17.744 1.00 95.44 72 ARG A N 1
ATOM 498 C CA . ARG A 1 72 ? 7.054 7.076 -18.437 1.00 95.44 72 ARG A CA 1
ATOM 499 C C . ARG A 1 72 ? 7.611 8.437 -18.013 1.00 95.44 72 ARG A C 1
ATOM 501 O O . ARG A 1 72 ? 7.367 9.432 -18.700 1.00 95.44 72 ARG A O 1
ATOM 508 N N . CYS A 1 73 ? 8.345 8.503 -16.908 1.00 95.62 73 CYS A N 1
ATOM 509 C CA . CYS A 1 73 ? 9.049 9.688 -16.429 1.00 95.62 73 CYS A CA 1
ATOM 510 C C . CYS A 1 73 ? 10.404 9.879 -17.129 1.00 95.62 73 CYS A C 1
ATOM 512 O O . CYS A 1 73 ? 10.953 10.979 -17.094 1.00 95.62 73 CYS A O 1
ATOM 514 N N . GLY A 1 74 ? 10.913 8.844 -17.805 1.00 95.31 74 GLY A N 1
ATOM 515 C CA . GLY A 1 74 ? 12.251 8.813 -18.390 1.00 95.31 74 GLY A CA 1
ATOM 516 C C . GLY A 1 74 ? 13.335 8.396 -17.393 1.00 95.31 74 GLY A C 1
ATOM 517 O O . GLY A 1 74 ? 14.518 8.576 -17.679 1.00 95.31 74 GLY A O 1
ATOM 518 N N . ALA A 1 75 ? 12.961 7.857 -16.231 1.00 96.44 75 ALA A N 1
ATOM 519 C CA . ALA A 1 75 ? 13.896 7.323 -15.254 1.00 96.44 75 ALA A CA 1
ATOM 520 C C . ALA A 1 75 ? 14.279 5.884 -15.615 1.00 96.44 75 ALA A C 1
ATOM 522 O O . ALA A 1 75 ? 13.433 5.076 -15.991 1.00 96.44 75 ALA A O 1
ATOM 523 N N . CYS A 1 76 ? 15.565 5.562 -15.482 1.00 97.44 76 CYS A N 1
ATOM 524 C CA . CYS A 1 76 ? 16.078 4.214 -15.687 1.00 97.44 76 CYS A CA 1
ATOM 525 C C . CYS A 1 76 ? 15.988 3.409 -14.386 1.00 97.44 76 C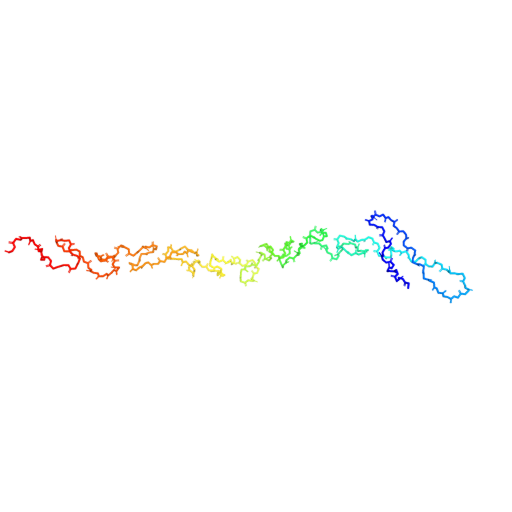YS A C 1
ATOM 527 O O . CYS A 1 76 ? 16.856 3.528 -13.519 1.00 97.44 76 CYS A O 1
ATOM 529 N N . VAL A 1 77 ? 14.915 2.635 -14.218 1.00 96.94 77 VAL A N 1
ATOM 530 C CA . VAL A 1 77 ? 14.597 1.939 -12.960 1.00 96.94 77 VAL A CA 1
ATOM 531 C C . VAL A 1 77 ? 14.018 0.546 -13.214 1.00 96.94 77 VAL A C 1
ATOM 533 O O . VAL A 1 77 ? 13.719 0.156 -14.342 1.00 96.94 77 VAL A O 1
ATOM 536 N N . HIS A 1 78 ? 13.891 -0.248 -12.152 1.00 96.19 78 HIS A N 1
ATOM 537 C CA . HIS A 1 78 ? 13.332 -1.594 -12.232 1.00 96.19 78 HIS A CA 1
ATOM 538 C C . HIS A 1 78 ? 11.796 -1.528 -12.368 1.00 96.19 78 HIS A C 1
ATOM 540 O O . HIS A 1 78 ? 11.171 -0.843 -11.556 1.00 96.19 78 HIS A O 1
ATOM 546 N N . PRO A 1 79 ? 11.158 -2.251 -13.310 1.00 94.62 79 PRO A N 1
ATOM 547 C CA . PRO A 1 79 ? 9.726 -2.097 -13.604 1.00 94.62 79 PRO A CA 1
ATOM 548 C C . PRO A 1 79 ? 8.782 -2.549 -12.481 1.00 94.62 79 PRO A C 1
ATOM 550 O O . PRO A 1 79 ? 7.622 -2.157 -12.446 1.00 94.62 79 PRO A O 1
ATOM 553 N N . GLN A 1 80 ? 9.267 -3.372 -11.549 1.00 93.88 80 GLN A N 1
ATOM 554 C CA . GLN A 1 80 ? 8.544 -3.765 -10.330 1.00 93.88 80 GLN A CA 1
ATOM 555 C C . GLN A 1 80 ? 9.012 -2.995 -9.083 1.00 93.88 80 GLN A C 1
ATOM 557 O O . GLN A 1 80 ? 8.636 -3.338 -7.964 1.00 93.88 80 GLN A O 1
ATOM 562 N N . GLY A 1 81 ? 9.892 -2.007 -9.253 1.00 93.38 81 GLY A N 1
ATOM 563 C CA . GLY A 1 81 ? 10.414 -1.199 -8.161 1.00 93.38 81 GLY A CA 1
ATOM 564 C C . GLY A 1 81 ? 9.460 -0.066 -7.768 1.00 93.38 81 GLY A C 1
ATOM 565 O O . GLY A 1 81 ? 8.677 0.395 -8.594 1.00 93.38 81 GLY A O 1
ATOM 566 N N . PRO A 1 82 ? 9.572 0.458 -6.535 1.00 90.56 82 PRO A N 1
ATOM 567 C CA . PRO A 1 82 ? 8.737 1.566 -6.058 1.00 90.56 82 PRO A CA 1
ATOM 568 C C . PRO A 1 82 ? 9.025 2.899 -6.767 1.00 90.56 82 PRO A C 1
ATOM 570 O O . PRO A 1 82 ? 8.275 3.853 -6.604 1.00 90.56 82 PRO A O 1
ATOM 573 N N . LEU A 1 83 ? 10.128 2.982 -7.519 1.00 92.25 83 LEU A N 1
ATOM 574 C CA . LEU A 1 83 ? 10.512 4.172 -8.277 1.00 92.25 83 LEU A CA 1
ATOM 575 C C . LEU A 1 83 ? 9.927 4.195 -9.697 1.00 92.25 83 LEU A C 1
ATOM 577 O O . LEU A 1 83 ? 10.062 5.208 -10.375 1.00 92.25 83 LEU A O 1
ATOM 581 N N . PHE A 1 84 ? 9.310 3.102 -10.157 1.00 94.88 84 PHE A N 1
ATOM 582 C CA . PHE A 1 84 ? 8.729 3.028 -11.494 1.00 94.88 84 PHE A CA 1
ATOM 583 C C . PHE A 1 84 ? 7.496 3.931 -11.589 1.00 94.88 84 PHE A C 1
ATOM 585 O O . PHE A 1 84 ? 6.552 3.766 -10.819 1.00 94.88 84 PHE A O 1
ATOM 592 N N . ASP A 1 85 ? 7.513 4.887 -12.523 1.00 94.69 85 ASP A N 1
ATOM 593 C CA . ASP A 1 85 ? 6.474 5.907 -12.703 1.00 94.69 85 ASP A CA 1
ATOM 594 C C . ASP A 1 85 ? 6.274 6.829 -11.480 1.00 94.69 85 ASP A C 1
ATOM 596 O O . ASP A 1 85 ? 5.227 7.460 -11.340 1.00 94.69 85 ASP A O 1
ATOM 600 N N . ALA A 1 86 ? 7.287 6.983 -10.618 1.00 93.38 86 ALA A N 1
ATOM 601 C CA . ALA A 1 86 ? 7.180 7.770 -9.381 1.00 93.38 86 ALA A CA 1
ATOM 602 C C . ALA A 1 86 ? 6.912 9.276 -9.590 1.00 93.38 86 ALA A C 1
ATOM 604 O O . ALA A 1 86 ? 6.561 9.970 -8.639 1.00 93.38 86 ALA A O 1
ATOM 605 N N . CYS A 1 87 ? 7.065 9.800 -10.812 1.00 95.12 87 CYS A N 1
ATOM 606 C CA . CYS A 1 87 ? 6.652 11.169 -11.140 1.00 95.12 87 CYS A CA 1
ATOM 607 C C . CYS A 1 87 ? 5.132 11.323 -11.307 1.00 95.12 87 CYS A C 1
ATOM 609 O O . CYS A 1 87 ? 4.646 12.443 -11.423 1.00 95.12 87 CYS A O 1
ATOM 611 N N . PHE A 1 88 ? 4.365 10.237 -11.376 1.00 95.56 88 PHE A N 1
ATOM 612 C CA . PHE A 1 88 ? 2.909 10.301 -11.418 1.00 95.56 88 PHE A CA 1
ATOM 613 C C . PHE A 1 88 ? 2.343 10.224 -10.002 1.00 95.56 88 PHE A C 1
ATOM 615 O O . PHE A 1 88 ? 2.766 9.396 -9.197 1.00 95.56 88 PHE A O 1
ATOM 622 N N . GLY A 1 89 ? 1.356 11.068 -9.708 1.00 94.00 89 GLY A N 1
ATOM 623 C CA . GLY A 1 89 ? 0.539 10.888 -8.517 1.00 94.00 89 GLY A CA 1
ATOM 624 C C . GLY A 1 89 ? -0.325 9.634 -8.618 1.00 94.00 89 GLY A C 1
ATOM 625 O O . GLY A 1 89 ? -0.471 9.020 -9.681 1.00 94.00 89 GLY A O 1
ATOM 626 N N . CYS A 1 90 ? -0.958 9.266 -7.507 1.00 95.44 90 CYS A N 1
ATOM 627 C CA . CYS A 1 90 ? -1.896 8.140 -7.469 1.00 95.44 90 CYS A CA 1
ATOM 628 C C . CYS A 1 90 ? -3.153 8.361 -8.332 1.00 95.44 90 CYS A C 1
ATOM 630 O O . CYS A 1 90 ? -3.890 7.415 -8.600 1.00 95.44 90 CYS A O 1
ATOM 632 N N . ASP A 1 91 ? -3.387 9.595 -8.785 1.00 95.81 91 ASP A N 1
ATOM 633 C CA . ASP A 1 91 ? -4.425 9.981 -9.740 1.00 95.81 91 ASP A CA 1
ATOM 634 C C . ASP A 1 91 ? -4.006 9.749 -11.205 1.00 95.81 91 ASP A C 1
ATOM 636 O O . ASP A 1 91 ? -4.789 9.977 -12.127 1.00 95.81 91 ASP A O 1
ATOM 640 N N . GLY A 1 92 ? -2.772 9.289 -11.438 1.00 93.50 92 GLY A N 1
ATOM 641 C CA . GLY A 1 92 ? -2.221 9.048 -12.768 1.00 93.50 92 GLY A CA 1
ATOM 642 C C . GLY A 1 92 ? -1.829 10.323 -13.513 1.00 93.50 92 GLY A C 1
ATOM 643 O O . GLY A 1 92 ? -1.550 10.258 -14.713 1.00 93.50 92 GLY A O 1
ATOM 644 N N . VAL A 1 93 ? -1.781 11.472 -12.830 1.00 95.62 93 VAL A N 1
ATOM 645 C CA . VAL A 1 93 ? -1.342 12.748 -13.401 1.00 95.62 93 VAL A CA 1
ATOM 646 C C . VAL A 1 93 ? 0.115 12.997 -13.027 1.00 95.62 93 VAL A C 1
ATOM 648 O O . VAL A 1 93 ? 0.529 12.830 -11.880 1.00 95.62 93 VAL A O 1
ATOM 651 N N . ARG A 1 94 ? 0.917 13.385 -14.022 1.00 95.62 94 ARG A N 1
ATOM 652 C CA . ARG A 1 94 ? 2.330 13.713 -13.816 1.00 95.62 94 ARG A CA 1
ATOM 653 C C . ARG A 1 94 ? 2.451 14.928 -12.895 1.00 95.62 94 ARG A C 1
ATOM 655 O O . ARG A 1 94 ? 1.779 15.930 -13.121 1.00 95.62 94 ARG A O 1
ATOM 662 N N . ASP A 1 95 ? 3.338 14.830 -11.913 1.00 94.38 95 ASP A N 1
ATOM 663 C CA . ASP A 1 95 ? 3.714 15.880 -10.969 1.00 94.38 95 ASP A CA 1
ATOM 664 C C . ASP A 1 95 ? 2.521 16.495 -10.204 1.00 94.38 95 ASP A C 1
ATOM 666 O O . ASP A 1 95 ? 2.595 17.633 -9.744 1.00 94.38 95 ASP A O 1
ATOM 670 N N . SER A 1 96 ? 1.413 15.756 -10.034 1.00 94.94 96 SER A N 1
ATOM 671 C CA . SER A 1 96 ? 0.229 16.242 -9.301 1.00 94.94 96 SER A CA 1
ATOM 672 C C . SER A 1 96 ? 0.476 16.399 -7.799 1.00 94.94 96 SER A C 1
ATOM 674 O O . SER A 1 96 ? -0.228 17.148 -7.125 1.00 94.94 96 SER A O 1
ATOM 676 N N . GLY A 1 97 ? 1.471 15.684 -7.264 1.00 92.75 97 GLY A N 1
ATOM 677 C CA . GLY A 1 97 ? 1.779 15.652 -5.834 1.00 92.75 97 GLY A CA 1
ATOM 678 C C . GLY A 1 97 ? 0.741 14.907 -4.990 1.00 92.75 97 GLY A C 1
ATOM 679 O O . GLY A 1 97 ? 0.872 14.870 -3.768 1.00 92.75 97 GLY A O 1
ATOM 680 N N . ILE A 1 98 ? -0.278 14.304 -5.612 1.00 95.38 98 ILE A N 1
ATOM 681 C CA . ILE A 1 98 ? -1.306 13.538 -4.907 1.00 95.38 98 ILE A CA 1
ATOM 682 C C . ILE A 1 98 ? -0.769 12.132 -4.633 1.00 95.38 98 ILE A C 1
ATOM 684 O O . ILE A 1 98 ? -0.453 11.380 -5.557 1.00 95.38 98 ILE A O 1
ATOM 688 N N . ALA A 1 99 ? -0.673 11.777 -3.354 1.00 94.12 99 ALA A N 1
ATOM 689 C CA . ALA A 1 99 ? -0.205 10.475 -2.893 1.00 94.12 99 ALA A CA 1
ATOM 690 C C . ALA A 1 99 ? -1.345 9.649 -2.284 1.00 94.12 99 ALA A C 1
ATOM 692 O O . ALA A 1 99 ? -2.408 10.172 -1.937 1.00 94.12 99 ALA A O 1
ATOM 693 N N . LEU A 1 100 ? -1.109 8.343 -2.158 1.00 95.06 100 LEU A N 1
ATOM 694 C CA . LEU A 1 100 ? -1.944 7.488 -1.323 1.00 95.06 100 LEU A CA 1
ATOM 695 C C . LEU A 1 100 ? -1.756 7.881 0.144 1.00 95.06 100 LEU A C 1
ATOM 697 O O . LEU A 1 100 ? -0.634 8.146 0.581 1.00 95.06 100 LEU A O 1
ATOM 701 N N . ASP A 1 101 ? -2.848 7.891 0.895 1.00 96.12 101 ASP A N 1
ATOM 702 C CA . ASP A 1 101 ? -2.808 7.969 2.350 1.00 96.12 101 ASP A CA 1
ATOM 703 C C . ASP A 1 101 ? -2.473 6.587 2.961 1.00 96.12 101 ASP A C 1
ATOM 705 O O . ASP A 1 101 ? -2.300 5.591 2.251 1.00 96.12 101 ASP A O 1
ATOM 709 N N . ALA A 1 102 ? -2.373 6.495 4.287 1.00 96.06 102 ALA A N 1
ATOM 710 C CA . ALA A 1 102 ? -2.099 5.247 5.005 1.00 96.06 102 ALA A CA 1
ATOM 711 C C . ALA A 1 102 ? -3.201 4.184 4.826 1.00 96.06 102 ALA A C 1
ATOM 713 O O . ALA A 1 102 ? -2.967 3.007 5.092 1.00 96.06 102 ALA A O 1
ATOM 714 N N . CYS A 1 103 ? -4.380 4.587 4.349 1.00 96.31 103 CYS A N 1
ATOM 715 C CA . CYS A 1 103 ? -5.487 3.704 4.006 1.00 96.31 103 CYS A CA 1
ATOM 716 C C . CYS A 1 103 ? -5.442 3.227 2.550 1.00 96.31 103 CYS A C 1
ATOM 718 O O . CYS A 1 103 ? -6.310 2.462 2.130 1.00 96.31 103 CYS A O 1
ATOM 720 N N . GLY A 1 104 ? -4.453 3.666 1.766 1.00 95.31 104 GLY A N 1
ATOM 721 C CA . GLY A 1 104 ? -4.380 3.379 0.338 1.00 95.31 104 GLY A CA 1
ATOM 722 C C . GLY A 1 104 ? -5.389 4.180 -0.487 1.00 95.31 104 GLY A C 1
ATOM 723 O O . GLY A 1 104 ? -5.684 3.802 -1.620 1.00 95.31 104 GLY A O 1
ATOM 724 N N . VAL A 1 105 ? -5.929 5.276 0.053 1.00 96.75 105 VAL A N 1
ATOM 725 C CA . VAL A 1 105 ? -6.849 6.168 -0.656 1.00 96.75 105 VAL A CA 1
ATOM 726 C C . VAL A 1 105 ? -6.057 7.302 -1.289 1.00 96.75 105 VAL A C 1
ATOM 728 O O . VAL A 1 105 ? -5.323 8.029 -0.620 1.00 96.75 105 VAL A O 1
ATOM 731 N N . CYS A 1 106 ? -6.219 7.476 -2.598 1.00 97.19 106 CYS A N 1
ATOM 732 C CA . CYS A 1 106 ? -5.570 8.560 -3.321 1.00 97.19 106 CYS A CA 1
ATOM 733 C C . CYS A 1 106 ? -6.110 9.925 -2.874 1.00 97.19 106 CYS A C 1
ATOM 735 O O . CYS A 1 106 ? -7.307 10.181 -3.001 1.00 97.19 106 CYS A O 1
ATOM 737 N N . GLY A 1 107 ? -5.237 10.783 -2.334 1.00 95.75 107 GLY A N 1
ATOM 738 C CA . GLY A 1 107 ? -5.629 12.073 -1.757 1.00 95.75 107 GLY A CA 1
ATOM 739 C C . GLY A 1 107 ? -6.454 11.958 -0.469 1.00 95.75 107 GLY A C 1
ATOM 740 O O . GLY A 1 107 ? -7.169 12.896 -0.121 1.00 95.75 107 GLY A O 1
ATOM 741 N N . GLY A 1 108 ? -6.402 10.808 0.210 1.00 96.06 108 GLY A N 1
ATOM 742 C CA . GLY A 1 108 ? -7.132 10.572 1.452 1.00 96.06 108 GLY A CA 1
ATOM 743 C C . GLY A 1 108 ? -6.533 11.280 2.675 1.00 96.06 108 GLY A C 1
ATOM 744 O O . GLY A 1 108 ? -5.417 11.800 2.644 1.00 96.06 108 GLY A O 1
ATOM 745 N N . ALA A 1 109 ? -7.302 11.300 3.767 1.00 95.50 109 ALA A N 1
ATOM 746 C CA . ALA A 1 109 ? -6.955 11.960 5.031 1.00 95.50 109 ALA A CA 1
ATOM 747 C C . ALA A 1 109 ? -6.637 10.973 6.172 1.00 95.50 109 ALA A C 1
ATOM 749 O O . ALA A 1 109 ? -6.604 11.362 7.335 1.00 95.50 109 ALA A O 1
ATOM 750 N N . ASN A 1 110 ? -6.415 9.694 5.858 1.00 95.06 110 ASN A N 1
ATOM 751 C CA . ASN A 1 110 ? -6.203 8.588 6.794 1.00 95.06 110 ASN A CA 1
ATOM 752 C C . ASN A 1 110 ? -7.410 8.188 7.668 1.00 95.06 110 ASN A C 1
ATOM 754 O O . ASN A 1 110 ? -7.305 7.291 8.501 1.00 95.06 110 ASN A O 1
ATOM 758 N N . GLU A 1 111 ? -8.574 8.807 7.487 1.00 94.69 111 GLU A N 1
ATOM 759 C CA . GLU A 1 111 ? -9.743 8.569 8.346 1.00 94.69 111 GLU A CA 1
ATOM 760 C C . GLU A 1 111 ? -10.495 7.279 7.992 1.00 94.69 111 GLU A C 1
ATOM 762 O O . GLU A 1 111 ? -11.037 6.610 8.866 1.00 94.69 111 GLU A O 1
ATOM 767 N N . SER A 1 112 ? -10.502 6.899 6.711 1.00 94.94 112 SER A N 1
ATOM 768 C CA . SER A 1 112 ? -11.336 5.798 6.199 1.00 94.94 112 SER A CA 1
ATOM 769 C C . SER A 1 112 ? -11.000 4.415 6.771 1.00 94.94 112 SER A C 1
ATOM 771 O O . SER A 1 112 ? -11.844 3.522 6.751 1.00 94.94 112 SER A O 1
ATOM 773 N N . CYS A 1 113 ? -9.784 4.242 7.284 1.00 95.94 113 CYS A N 1
ATOM 774 C CA . CYS A 1 113 ? -9.284 3.006 7.879 1.00 95.94 113 CYS A CA 1
ATOM 775 C C . CYS A 1 113 ? -8.732 3.217 9.296 1.00 95.94 113 CYS A C 1
ATOM 777 O O . CYS A 1 113 ? -7.972 2.383 9.792 1.00 95.94 113 CYS A O 1
ATOM 779 N N . SER A 1 114 ? -9.044 4.352 9.923 1.00 96.62 114 SER A N 1
ATOM 780 C CA . SER A 1 114 ? -8.628 4.617 11.296 1.00 96.62 114 SER A CA 1
ATOM 781 C C . SER A 1 114 ? -9.414 3.764 12.286 1.00 96.62 114 SER A C 1
ATOM 783 O O . SER A 1 114 ? -10.621 3.571 12.138 1.00 96.62 114 SER A O 1
ATOM 785 N N . ASP A 1 115 ? -8.725 3.265 13.307 1.00 96.75 115 ASP A N 1
ATOM 786 C CA . ASP A 1 115 ? -9.355 2.604 14.445 1.00 96.75 115 ASP A CA 1
ATOM 787 C C . ASP A 1 115 ? -10.002 3.617 15.404 1.00 96.75 115 ASP A C 1
ATOM 789 O O . ASP A 1 115 ? -10.012 4.826 15.156 1.00 96.75 115 ASP A O 1
ATOM 793 N N . CYS A 1 116 ? -10.558 3.149 16.524 1.00 97.19 116 CYS A N 1
ATOM 794 C CA . CYS A 1 116 ? -11.218 4.058 17.463 1.00 97.19 116 CYS A CA 1
ATOM 795 C C . CYS A 1 116 ? -10.266 5.024 18.202 1.00 97.19 116 CYS A C 1
ATOM 797 O O . CYS A 1 116 ? -10.751 5.954 18.848 1.00 97.19 116 CYS A O 1
ATOM 799 N N . PHE A 1 117 ? -8.940 4.845 18.105 1.00 96.81 117 PHE A N 1
ATOM 800 C CA . PHE A 1 117 ? -7.939 5.810 18.574 1.00 96.81 117 PHE A CA 1
ATOM 801 C C . PHE A 1 117 ? -7.528 6.803 17.477 1.00 96.81 117 PHE A C 1
ATOM 803 O O . PHE A 1 117 ? -6.680 7.663 17.718 1.00 96.81 117 PHE A O 1
ATOM 810 N N . GLY A 1 118 ? -8.120 6.711 16.283 1.00 95.06 118 GLY A N 1
ATOM 811 C CA . GLY A 1 118 ? -7.730 7.517 15.132 1.00 95.06 118 GLY A CA 1
ATOM 812 C C . GLY A 1 118 ? -6.426 7.039 14.494 1.00 95.06 118 GLY A C 1
ATOM 813 O O . GLY A 1 118 ? -5.769 7.825 13.814 1.00 95.06 118 GLY A O 1
ATOM 814 N N . VAL A 1 119 ? -6.011 5.791 14.744 1.00 96.25 119 VAL A N 1
ATOM 815 C CA . VAL A 1 119 ? -4.784 5.226 14.175 1.00 96.25 119 VAL A CA 1
ATOM 816 C C . VAL A 1 119 ? -5.123 4.519 12.860 1.00 96.25 119 VAL A C 1
ATOM 818 O O . VAL A 1 119 ? -5.839 3.514 12.882 1.00 96.25 119 VAL A O 1
ATOM 821 N N . PRO A 1 120 ? -4.607 4.986 11.709 1.00 96.75 120 PRO A N 1
ATOM 822 C CA . PRO A 1 120 ? -4.846 4.351 10.414 1.00 96.75 120 PRO A CA 1
ATOM 823 C C . PRO A 1 120 ? -4.278 2.932 10.390 1.00 96.75 120 PRO A C 1
ATOM 825 O O . PRO A 1 120 ? -3.114 2.722 10.732 1.00 96.75 120 PRO A O 1
ATOM 828 N N . GLY A 1 121 ? -5.102 1.953 10.011 1.00 94.62 121 GLY A N 1
ATOM 829 C CA . GLY A 1 121 ? -4.730 0.536 10.055 1.00 94.62 121 GLY A CA 1
ATOM 830 C C . GLY A 1 121 ? -4.593 -0.030 11.474 1.00 94.62 121 GLY A C 1
ATOM 831 O O . GLY A 1 121 ? -4.089 -1.142 11.645 1.00 94.62 121 GLY A O 1
ATOM 832 N N . GLY A 1 122 ? -5.016 0.720 12.492 1.00 96.44 122 GLY A N 1
ATOM 833 C CA . GLY A 1 122 ? -5.102 0.234 13.858 1.00 96.44 122 GLY A CA 1
ATOM 834 C C . GLY A 1 122 ? -6.167 -0.855 14.013 1.00 96.44 122 GLY A C 1
ATOM 835 O O . GLY A 1 122 ? -7.011 -1.079 13.144 1.00 96.44 122 GLY A O 1
ATOM 836 N N . VAL A 1 123 ? -6.118 -1.557 15.142 1.00 96.38 123 VAL A N 1
ATOM 837 C CA . VAL A 1 123 ? -7.017 -2.685 15.445 1.00 96.38 123 VAL A CA 1
ATOM 838 C C . VAL A 1 123 ? -7.880 -2.430 16.677 1.00 96.38 123 VAL A C 1
ATOM 840 O O . VAL A 1 123 ? -8.604 -3.328 17.107 1.00 96.38 123 VAL A O 1
ATOM 843 N N . ALA A 1 124 ? -7.789 -1.241 17.280 1.00 97.50 124 ALA A N 1
ATOM 844 C CA . ALA A 1 124 ? -8.569 -0.930 18.464 1.00 97.50 124 ALA A CA 1
ATOM 845 C C . ALA A 1 124 ? -10.059 -0.824 18.121 1.00 97.50 124 ALA A C 1
ATOM 847 O O . ALA A 1 124 ? -10.467 -0.174 17.156 1.00 97.50 124 ALA A O 1
ATOM 848 N N . VAL A 1 125 ? -10.882 -1.453 18.954 1.00 97.06 125 VAL A N 1
ATOM 849 C CA . VAL A 1 125 ? -12.339 -1.447 18.821 1.00 97.06 125 VAL A CA 1
ATOM 850 C C . VAL A 1 125 ? -12.941 -0.829 20.074 1.00 97.06 125 VAL A C 1
ATOM 852 O O . VAL A 1 125 ? -12.385 -0.937 21.169 1.00 97.06 125 VAL A O 1
ATOM 855 N N . VAL A 1 126 ? -14.066 -0.145 19.899 1.00 97.75 126 VAL A N 1
ATOM 856 C CA . VAL A 1 126 ? -14.867 0.369 21.008 1.00 97.75 126 VAL A CA 1
ATOM 857 C C . VAL A 1 126 ? -15.506 -0.809 21.743 1.00 97.75 126 VAL A C 1
ATOM 859 O O . VAL A 1 126 ? -16.154 -1.649 21.120 1.00 97.75 126 VAL A O 1
ATOM 862 N N . ASP A 1 127 ? -15.311 -0.880 23.056 1.00 97.44 127 ASP A N 1
ATOM 863 C CA . ASP A 1 127 ? -15.886 -1.926 23.898 1.00 97.44 127 ASP A CA 1
ATOM 864 C C . ASP A 1 127 ? -17.381 -1.691 24.197 1.00 97.44 127 ASP A C 1
ATOM 866 O O . ASP A 1 127 ? -17.994 -0.710 23.766 1.00 97.44 127 ASP A O 1
ATOM 870 N N . ALA A 1 128 ? -17.988 -2.592 24.976 1.00 97.25 128 ALA A N 1
ATOM 871 C CA . ALA A 1 128 ? -19.395 -2.488 25.372 1.00 97.25 128 ALA A CA 1
ATOM 872 C C . ALA A 1 128 ? -19.715 -1.239 26.222 1.00 97.25 128 ALA A C 1
ATOM 874 O O . ALA A 1 128 ? -20.883 -0.877 26.366 1.00 97.25 128 ALA A O 1
ATOM 875 N N . CYS A 1 129 ? -18.698 -0.582 26.778 1.00 97.44 129 CYS A N 1
ATOM 876 C CA . CYS A 1 129 ? -18.812 0.632 27.575 1.00 97.44 129 CYS A CA 1
ATOM 877 C C . CYS A 1 129 ? -18.627 1.908 26.747 1.00 97.44 129 CYS A C 1
ATOM 879 O O . CYS A 1 129 ? -18.700 3.007 27.296 1.00 97.44 129 CYS A O 1
ATOM 881 N N . GLY A 1 130 ? -18.394 1.792 25.437 1.00 96.94 130 GLY A N 1
ATOM 882 C CA . GLY A 1 130 ? -18.091 2.942 24.591 1.00 96.94 130 GLY A CA 1
ATOM 883 C C . GLY A 1 130 ? -16.633 3.403 24.690 1.00 96.94 130 GLY A C 1
ATOM 884 O O . GLY A 1 130 ? -16.307 4.480 24.193 1.00 96.94 130 GLY A O 1
ATOM 885 N N . VAL A 1 131 ? -15.749 2.615 25.310 1.00 97.62 131 VAL A N 1
ATOM 886 C CA . VAL A 1 131 ? -14.335 2.950 25.500 1.00 97.62 131 VAL A CA 1
ATOM 887 C C . VAL A 1 131 ? -13.499 2.273 24.421 1.00 97.62 131 VAL A C 1
ATOM 889 O O . VAL A 1 131 ? -13.542 1.057 24.238 1.00 97.62 131 VAL A O 1
ATOM 892 N N . CYS A 1 132 ? -12.703 3.058 23.700 1.00 98.12 132 CYS A N 1
ATOM 893 C CA . CYS A 1 132 ? -11.774 2.510 22.721 1.00 98.12 132 CYS A CA 1
ATOM 894 C C . CYS A 1 132 ? -10.693 1.655 23.399 1.00 98.12 132 CYS A C 1
ATOM 896 O O . CYS A 1 132 ? -10.038 2.118 24.332 1.00 98.12 132 CYS A O 1
ATOM 898 N N . GLY A 1 133 ? -10.517 0.41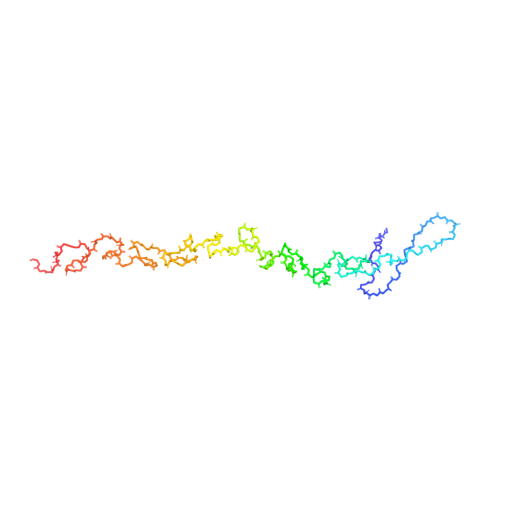1 22.942 1.00 96.88 133 GLY A N 1
ATOM 899 C CA . GLY A 1 133 ? -9.556 -0.531 23.524 1.00 96.88 133 GLY A CA 1
ATOM 900 C C . GLY A 1 133 ? -9.894 -0.970 24.953 1.00 96.88 133 GLY A C 1
ATOM 901 O O . GLY A 1 133 ? -9.026 -1.512 25.637 1.00 96.88 133 GLY A O 1
ATOM 902 N N . GLY A 1 134 ? -11.118 -0.711 25.417 1.00 97.00 134 GLY A N 1
ATOM 903 C CA . GLY A 1 134 ? -11.578 -1.175 26.717 1.00 97.00 134 GLY A CA 1
ATOM 904 C C . GLY A 1 134 ? -11.870 -2.678 26.732 1.00 97.00 134 GLY A C 1
ATOM 905 O O . GLY A 1 134 ? -11.996 -3.332 25.696 1.00 97.00 134 GLY A O 1
ATOM 906 N N . ASP A 1 135 ? -11.961 -3.235 27.934 1.00 95.81 135 ASP A N 1
ATOM 907 C CA . ASP A 1 135 ? -12.255 -4.649 28.184 1.00 95.81 135 ASP A CA 1
ATOM 908 C C . ASP A 1 135 ? -13.718 -4.892 28.601 1.00 95.81 135 ASP A C 1
ATOM 910 O O . ASP A 1 135 ? -14.092 -6.015 28.939 1.00 95.81 135 ASP A O 1
ATOM 914 N N . GLY A 1 136 ? -14.558 -3.852 28.590 1.00 95.69 136 GLY A N 1
ATOM 915 C CA . GLY A 1 136 ? -15.944 -3.905 29.046 1.00 95.69 136 GLY A CA 1
ATOM 916 C C . GLY A 1 136 ? -16.124 -3.843 30.567 1.00 95.69 136 GLY A C 1
ATOM 917 O O . GLY A 1 136 ? -17.261 -3.854 31.033 1.00 95.69 136 GLY A O 1
ATOM 918 N N . SER A 1 137 ? -15.054 -3.755 31.366 1.00 95.50 137 SER A N 1
ATOM 919 C CA . SER A 1 137 ? -15.165 -3.772 32.834 1.00 95.50 137 SER A CA 1
ATOM 920 C C . SER A 1 137 ? -15.547 -2.418 33.439 1.00 95.50 137 SER A C 1
ATOM 922 O O . SER A 1 137 ? -16.168 -2.366 34.498 1.00 95.50 137 SER A O 1
ATOM 924 N N . SER A 1 138 ? -15.228 -1.313 32.757 1.00 95.75 138 SER A N 1
ATOM 925 C CA . SER A 1 138 ? -15.436 0.052 33.275 1.00 95.75 138 SER A CA 1
ATOM 926 C C . SER A 1 138 ? -16.905 0.413 33.541 1.00 95.75 138 SER A C 1
ATOM 928 O O . SER A 1 138 ? -17.188 1.270 34.377 1.00 95.75 138 SER A O 1
ATOM 930 N N . CYS A 1 139 ? -17.831 -0.255 32.855 1.00 96.44 139 CYS A N 1
ATOM 931 C CA . CYS A 1 139 ? -19.277 -0.114 33.012 1.00 96.44 139 CYS A CA 1
ATOM 932 C C . CYS A 1 139 ? -19.953 -1.426 33.439 1.00 96.44 139 CYS A C 1
ATOM 934 O O . CYS A 1 139 ? -21.178 -1.544 33.348 1.00 96.44 139 CYS A O 1
ATOM 936 N N . ALA A 1 140 ? -19.179 -2.431 33.858 1.00 96.56 140 ALA A N 1
ATOM 937 C CA . ALA A 1 140 ? -19.730 -3.687 34.340 1.00 96.56 140 ALA A CA 1
ATOM 938 C C . ALA A 1 140 ? -20.457 -3.476 35.672 1.00 96.56 140 ALA A C 1
ATOM 940 O O . ALA A 1 140 ? -19.947 -2.813 36.579 1.00 96.56 140 ALA A O 1
ATOM 941 N N . GLY A 1 141 ? -21.653 -4.052 35.794 1.00 95.25 141 GLY A N 1
ATOM 942 C CA . GLY A 1 141 ? -22.311 -4.163 37.089 1.00 95.25 141 GLY A CA 1
ATOM 943 C C . GLY A 1 141 ? -21.609 -5.171 37.996 1.00 95.25 141 GLY A C 1
ATOM 944 O O . GLY A 1 141 ? -20.641 -5.834 37.618 1.00 95.25 141 GLY A O 1
ATOM 945 N N . CYS A 1 142 ? -22.127 -5.328 39.212 1.00 96.00 142 CYS A N 1
ATOM 946 C CA . CYS A 1 142 ? -21.601 -6.298 40.181 1.00 96.00 142 CYS A CA 1
ATOM 947 C C . CYS A 1 142 ? -21.706 -7.768 39.729 1.00 96.00 142 CYS A C 1
ATOM 949 O O . CYS A 1 142 ? -21.095 -8.641 40.341 1.00 96.00 142 CYS A O 1
ATOM 951 N N . ASP A 1 143 ? -22.474 -8.040 38.674 1.00 95.12 143 ASP A N 1
ATOM 952 C CA . ASP A 1 143 ? -22.625 -9.333 38.007 1.00 95.12 143 ASP A CA 1
ATOM 953 C C . ASP A 1 143 ? -21.581 -9.559 36.898 1.00 95.12 143 ASP A C 1
ATOM 955 O O . ASP A 1 143 ? -21.571 -10.613 36.263 1.00 95.12 143 ASP A O 1
ATOM 959 N N . GLY A 1 144 ? -20.701 -8.581 36.659 1.00 94.31 144 GLY A N 1
ATOM 960 C CA . GLY A 1 144 ? -19.691 -8.615 35.605 1.00 94.31 144 GLY A CA 1
ATOM 961 C C . GLY A 1 144 ? -20.239 -8.321 34.208 1.00 94.31 144 GLY A C 1
ATOM 962 O O . GLY A 1 144 ? -19.490 -8.424 33.238 1.00 94.31 144 GLY A O 1
ATOM 963 N N . VAL A 1 145 ? -21.520 -7.957 34.076 1.00 95.62 145 VAL A N 1
ATOM 964 C CA . VAL A 1 145 ? -22.141 -7.670 32.779 1.00 95.62 145 VAL A CA 1
ATOM 965 C C . VAL A 1 145 ? -22.079 -6.161 32.497 1.00 95.62 145 VAL A C 1
ATOM 967 O O . VAL A 1 145 ? -22.590 -5.369 33.296 1.00 95.62 145 VAL A O 1
ATOM 970 N N . PRO A 1 146 ? -21.481 -5.733 31.366 1.00 96.38 146 PRO A N 1
ATOM 971 C CA . PRO A 1 146 ? -21.467 -4.332 30.949 1.00 96.38 146 PRO A CA 1
ATOM 972 C C . PRO A 1 146 ? -22.878 -3.741 30.882 1.00 96.38 146 PRO A C 1
ATOM 974 O O . PRO A 1 146 ? -23.777 -4.332 30.284 1.00 96.38 146 PRO A O 1
ATOM 977 N N . ASN A 1 147 ? -23.064 -2.555 31.460 1.00 95.44 147 ASN A N 1
ATOM 978 C CA . ASN A 1 147 ? -24.325 -1.811 31.470 1.00 95.44 147 ASN A CA 1
ATOM 979 C C . ASN A 1 147 ? -25.525 -2.563 32.091 1.00 95.44 147 ASN A C 1
ATOM 981 O O . ASN A 1 147 ? -26.669 -2.256 31.755 1.00 95.44 147 ASN A O 1
ATOM 985 N N . SER A 1 148 ? -25.312 -3.521 33.004 1.00 96.25 148 SER A N 1
ATOM 986 C CA . SER A 1 148 ? -26.420 -4.256 33.649 1.00 96.25 148 SER A CA 1
ATOM 987 C C . SER A 1 148 ? -27.239 -3.407 34.625 1.00 96.25 148 SER A C 1
ATOM 989 O O . SER A 1 148 ? -28.383 -3.738 34.936 1.00 96.25 148 SER A O 1
ATOM 991 N N . GLY A 1 149 ? -26.663 -2.310 35.127 1.00 94.69 149 GLY A N 1
ATOM 992 C CA . GLY A 1 149 ? -27.278 -1.466 36.153 1.00 94.69 149 GLY A CA 1
ATOM 993 C C . GLY A 1 149 ? -27.324 -2.109 37.544 1.00 94.69 149 GLY A C 1
ATOM 994 O O . GLY A 1 149 ? -27.842 -1.491 38.473 1.00 94.69 149 GLY A O 1
ATOM 995 N N . LEU A 1 150 ? -26.783 -3.322 37.710 1.00 95.56 150 LEU A N 1
ATOM 996 C CA . LEU A 1 150 ? -26.725 -3.997 39.002 1.00 95.56 150 LEU A CA 1
ATOM 997 C C . LEU A 1 150 ? -25.561 -3.458 39.836 1.00 95.56 150 LEU A C 1
ATOM 999 O O . LEU A 1 150 ? -24.411 -3.431 39.397 1.00 95.56 150 LEU A O 1
ATOM 1003 N N . ALA A 1 151 ? -25.867 -3.071 41.072 1.00 94.12 151 ALA A N 1
ATOM 1004 C CA . ALA A 1 151 ? -24.896 -2.653 42.073 1.00 94.12 151 ALA A CA 1
ATOM 1005 C C . ALA A 1 151 ? -24.953 -3.580 43.292 1.00 94.12 151 ALA A C 1
ATOM 1007 O O . ALA A 1 151 ? -25.950 -4.271 43.521 1.00 94.12 151 ALA A O 1
ATOM 1008 N N . LEU A 1 152 ? -23.868 -3.600 44.065 1.00 94.12 152 LEU A N 1
ATOM 1009 C CA . LEU A 1 152 ? -23.870 -4.245 45.373 1.00 94.12 152 LEU A CA 1
ATOM 1010 C C . LEU A 1 152 ? -24.772 -3.453 46.322 1.00 94.12 152 LEU A C 1
ATOM 1012 O O . LEU A 1 152 ? -24.696 -2.224 46.372 1.00 94.12 152 LEU A O 1
ATOM 1016 N N . ASP A 1 153 ? -25.594 -4.164 47.083 1.00 92.69 153 ASP A N 1
ATOM 1017 C CA . ASP A 1 153 ? -26.328 -3.594 48.208 1.00 92.69 153 ASP A CA 1
ATOM 1018 C C . ASP A 1 153 ? -25.420 -3.425 49.445 1.00 92.69 153 ASP A C 1
ATOM 1020 O O . ASP A 1 153 ? -24.235 -3.780 49.429 1.00 92.69 153 ASP A O 1
ATOM 1024 N N . LYS A 1 154 ? -25.957 -2.891 50.551 1.00 91.75 154 LYS A N 1
ATOM 1025 C CA . LYS A 1 154 ? -25.182 -2.683 51.796 1.00 91.75 154 LYS A CA 1
ATOM 1026 C C . LYS A 1 154 ? -24.623 -3.965 52.414 1.00 91.75 154 LYS A C 1
ATOM 1028 O O . LYS A 1 154 ? -23.711 -3.896 53.237 1.00 91.75 154 LYS A O 1
ATOM 1033 N N . CYS A 1 155 ? -25.173 -5.113 52.045 1.00 91.62 155 CYS A N 1
ATOM 1034 C CA . CYS A 1 155 ? -24.782 -6.426 52.535 1.00 91.62 155 CYS A CA 1
ATOM 1035 C C . CYS A 1 155 ? -23.745 -7.087 51.610 1.00 91.62 155 CYS A C 1
ATOM 1037 O O . CYS A 1 155 ? -23.256 -8.172 51.920 1.00 91.62 155 CYS A O 1
ATOM 1039 N N . GLY A 1 156 ? -23.405 -6.450 50.482 1.00 90.31 156 GLY A N 1
ATOM 1040 C CA . GLY A 1 156 ? -22.515 -7.000 49.466 1.00 90.31 156 GLY A CA 1
ATOM 1041 C C . GLY A 1 156 ? -23.201 -7.983 48.513 1.00 90.31 156 GLY A C 1
ATOM 1042 O O . GLY A 1 156 ? -22.512 -8.770 47.868 1.00 90.31 156 GLY A O 1
ATOM 1043 N N . VAL A 1 157 ? -24.533 -7.966 48.408 1.00 92.56 157 VAL A N 1
ATOM 1044 C CA . VAL A 1 157 ? -25.287 -8.798 47.461 1.00 92.56 157 VAL A CA 1
ATOM 1045 C C . VAL A 1 157 ? -25.542 -8.015 46.180 1.00 92.56 157 VAL A C 1
ATOM 1047 O O . VAL A 1 157 ? -26.081 -6.909 46.196 1.00 92.56 157 VAL A O 1
ATOM 1050 N N . CYS A 1 158 ? -25.166 -8.599 45.045 1.00 95.50 158 CYS A N 1
ATOM 1051 C CA . CYS A 1 158 ? -25.396 -7.991 43.742 1.00 95.50 158 CYS A CA 1
ATOM 1052 C C . CYS A 1 158 ? -26.893 -7.958 43.398 1.00 95.50 158 CYS A C 1
ATOM 1054 O O . CYS A 1 158 ? -27.544 -9.002 43.392 1.00 95.50 158 CYS A O 1
ATOM 1056 N N . GLY A 1 159 ? -27.443 -6.767 43.134 1.00 92.75 159 GLY A N 1
ATOM 1057 C CA . GLY A 1 159 ? -28.882 -6.582 42.906 1.00 92.75 159 GLY A CA 1
ATOM 1058 C C . GLY A 1 159 ? -29.745 -6.810 44.155 1.00 92.75 159 GLY A C 1
ATOM 1059 O O . GLY A 1 159 ? -30.948 -7.040 44.035 1.00 92.75 159 GLY A O 1
ATOM 1060 N N . GLY A 1 160 ? -29.135 -6.794 45.344 1.00 90.56 160 GLY A N 1
ATOM 1061 C CA . GLY A 1 160 ? -29.828 -6.984 46.613 1.00 90.56 160 GLY A CA 1
ATOM 1062 C C . GLY A 1 160 ? -30.690 -5.784 47.022 1.00 90.56 160 GLY A C 1
ATOM 1063 O O . GLY A 1 160 ? -30.533 -4.668 46.529 1.00 90.56 160 GLY A O 1
ATOM 1064 N N . GLY A 1 161 ? -31.643 -6.035 47.921 1.00 90.38 161 GLY A N 1
ATOM 1065 C CA . GLY A 1 161 ? -32.622 -5.050 48.393 1.00 90.38 161 GLY A CA 1
ATOM 1066 C C . GLY A 1 161 ? -32.299 -4.439 49.758 1.00 90.38 161 GLY A C 1
ATOM 1067 O O . GLY A 1 161 ? -33.231 -4.060 50.461 1.00 90.38 161 GLY A O 1
ATOM 1068 N N . ASP A 1 162 ? -31.025 -4.405 50.171 1.00 86.38 162 ASP A N 1
ATOM 1069 C CA . ASP A 1 162 ? -30.570 -3.936 51.496 1.00 86.38 162 ASP A CA 1
ATOM 1070 C C . ASP A 1 162 ? -31.112 -4.757 52.692 1.00 86.38 162 ASP A C 1
ATOM 1072 O O . ASP A 1 162 ? -31.008 -4.345 53.850 1.00 86.38 162 ASP A O 1
ATOM 1076 N N . ALA A 1 163 ? -31.678 -5.940 52.440 1.00 84.31 163 ALA A N 1
ATOM 1077 C CA . ALA A 1 163 ? -32.163 -6.856 53.468 1.00 84.31 163 ALA A CA 1
ATOM 1078 C C . ALA A 1 163 ? -31.047 -7.827 53.877 1.00 84.31 163 ALA A C 1
ATOM 1080 O O . ALA A 1 163 ? -30.976 -8.957 53.390 1.00 84.31 163 ALA A O 1
ATOM 1081 N N . CYS A 1 164 ? -30.162 -7.383 54.770 1.00 84.38 164 CYS A N 1
ATOM 1082 C CA . CYS A 1 164 ? -29.095 -8.241 55.274 1.00 84.38 164 CYS A CA 1
ATOM 1083 C C . CYS A 1 164 ? -29.710 -9.352 56.129 1.00 84.38 164 CYS A C 1
ATOM 1085 O O . CYS A 1 164 ? -30.212 -9.091 57.222 1.00 84.38 164 CYS A O 1
ATOM 1087 N N . LEU A 1 165 ? -29.665 -10.594 55.641 1.00 71.69 165 LEU A N 1
ATOM 1088 C CA . LEU A 1 165 ? -30.027 -11.771 56.426 1.00 71.69 165 LEU A CA 1
ATOM 1089 C C . LEU A 1 165 ? -28.906 -12.034 57.452 1.00 71.69 165 LEU A C 1
ATOM 1091 O O . LEU A 1 165 ? -28.023 -12.863 57.244 1.00 71.69 165 LEU A O 1
ATOM 1095 N N . GLY A 1 166 ? -28.892 -11.248 58.528 1.00 66.00 166 GLY A N 1
ATOM 1096 C CA . GLY A 1 166 ? -28.106 -11.545 59.725 1.00 66.00 166 GLY A CA 1
ATOM 1097 C C . GLY A 1 166 ? -28.678 -12.767 60.446 1.00 66.00 166 GLY A C 1
ATOM 1098 O O . GLY A 1 166 ? -29.858 -13.090 60.298 1.00 66.00 166 GLY A O 1
ATOM 1099 N N . CYS A 1 167 ? -27.864 -13.446 61.251 1.00 62.34 167 CYS A N 1
ATOM 1100 C CA . CYS A 1 167 ? -28.258 -14.615 62.048 1.00 62.34 167 CYS A CA 1
ATOM 1101 C C . CYS A 1 167 ? -29.138 -14.254 63.269 1.00 62.34 167 CYS A C 1
ATOM 1103 O O . CYS A 1 167 ? -29.123 -14.969 64.271 1.00 62.34 167 CYS A O 1
ATOM 1105 N N . ASP A 1 168 ? -29.882 -13.151 63.196 1.00 61.94 168 ASP A N 1
ATOM 1106 C CA . ASP A 1 168 ? -30.415 -12.443 64.359 1.00 61.94 168 ASP A CA 1
ATOM 1107 C C . ASP A 1 168 ? -31.944 -12.508 64.459 1.00 61.94 168 ASP A C 1
ATOM 1109 O O . ASP A 1 168 ? -32.450 -12.219 65.536 1.00 61.94 168 ASP A O 1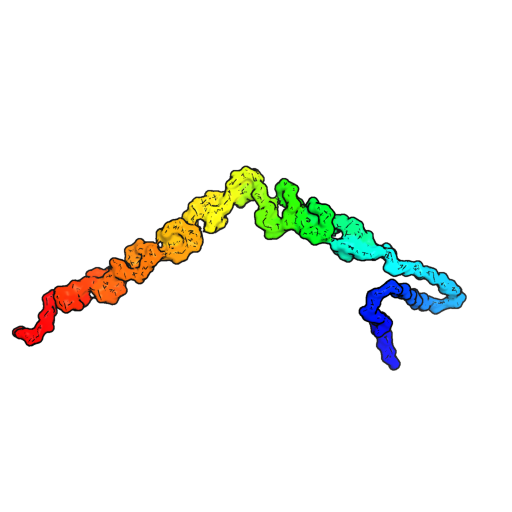
ATOM 1113 N N . GLY A 1 169 ? -32.652 -12.937 63.401 1.00 52.41 169 GLY A N 1
ATOM 1114 C CA . GLY A 1 169 ? -34.092 -13.251 63.428 1.00 52.41 169 GLY A CA 1
ATOM 1115 C C . GLY A 1 169 ? -35.004 -12.110 63.868 1.00 52.41 169 GLY A C 1
ATOM 1116 O O . GLY A 1 169 ? -35.283 -12.012 65.081 1.00 52.41 169 GLY A O 1
#

Secondary structure (DSSP, 8-state):
-----GGGG--SS-S-----------SSS--------TTTT-SB-TTS-BT--SGGGB-TTS-BT---EE-TTS-EE-TTSTTTTTTB-TTS-BT----B-TTS-BT--S-TTB-TTS-BT----B-TTS-BT--S-TTB-TTS-BT----B-TTS-BT--S----TT-